Protein AF-A0A6H1ZIR9-F1 (afdb_monomer)

Sequence (64 aa):
MQFFLTFGQDHPLKDCWVEVAASSSSEARAKVFRIFGDKWAFLYSIEYFEPEYYPSGKVGRTLA

Radius of gyration: 10.64 Å; Cα contacts (8 Å, |Δi|>4): 111; chains: 1; bounding box: 24×22×25 Å

Nearest PDB structures (foldseek):
  2qyf-assembly2_D  TM=3.445E-01  e=4.074E+00  Homo sapiens
  6vlw-assembly1_G  TM=3.096E-01  e=6.106E+00  Human immunodeficiency virus 1
  6p8n-assembly1_C  TM=2.248E-01  e=7.475E+00  Human immunodeficiency virus 1
  5if0-assembly2_G  TM=2.403E-01  e=9.152E+00  Homo sapiens

pLDDT: mean 94.96, std 3.05, range [84.88, 98.12]

Secondary structure (DSSP, 8-state):
-EEEEE--TTSTTTTEEEEEE-SSHHHHHHHHHHHHTT----EEETTS--GGG-TTEE-SPPB-

Mean predicted aligned error: 2.41 Å

Solvent-accessible surface area (backbone atoms only — not comparable to full-atom values): 3680 Å² total; per-residue (Å²): 88,60,30,40,38,34,34,35,87,90,40,100,52,34,37,26,34,33,47,30,50,27,90,44,72,69,53,37,50,53,55,48,35,74,76,53,54,80,71,53,60,51,75,30,50,68,93,72,58,65,67,83,77,21,81,72,35,79,49,85,72,69,43,115

Structure (mmCIF, N/CA/C/O backbone):
data_AF-A0A6H1ZIR9-F1
#
_entry.id   AF-A0A6H1ZIR9-F1
#
loop_
_atom_site.group_PDB
_atom_site.id
_atom_site.type_symbol
_atom_site.label_atom_id
_atom_site.label_alt_id
_atom_site.label_comp_id
_atom_site.label_asym_id
_atom_site.label_entity_id
_atom_site.label_seq_id
_atom_site.pdbx_PDB_ins_code
_atom_site.Cartn_x
_atom_site.Cartn_y
_atom_site.Cartn_z
_atom_site.occupancy
_atom_site.B_iso_or_equiv
_atom_site.auth_seq_id
_atom_site.auth_comp_id
_atom_site.auth_asym_id
_atom_site.auth_atom_id
_atom_site.pdbx_PDB_model_num
ATOM 1 N N . MET A 1 1 ? -10.251 5.151 9.389 1.00 90.75 1 MET A N 1
ATOM 2 C CA . MET A 1 1 ? -8.798 5.429 9.319 1.00 90.75 1 MET A CA 1
ATOM 3 C C . MET A 1 1 ? -8.315 5.146 7.906 1.00 90.75 1 MET A C 1
ATOM 5 O O . MET A 1 1 ? -9.001 4.434 7.175 1.00 90.75 1 MET A O 1
ATOM 9 N N . GLN A 1 2 ? -7.182 5.727 7.516 1.00 95.88 2 GLN A N 1
ATOM 10 C CA . GLN A 1 2 ? -6.627 5.596 6.171 1.00 95.88 2 GLN A CA 1
ATOM 11 C C . GLN A 1 2 ? -5.368 4.726 6.209 1.00 95.88 2 GLN A C 1
ATOM 13 O O . GLN A 1 2 ? -4.471 4.968 7.016 1.00 95.88 2 GLN A O 1
ATOM 18 N N . PHE A 1 3 ? -5.323 3.727 5.333 1.00 97.88 3 PHE A N 1
ATOM 19 C CA . PHE A 1 3 ? -4.182 2.845 5.112 1.00 97.88 3 PHE A CA 1
ATOM 20 C C . PHE A 1 3 ? -3.752 2.893 3.645 1.00 97.88 3 PHE A C 1
ATOM 22 O O . PHE A 1 3 ? -4.518 3.326 2.775 1.00 97.88 3 PHE A O 1
ATOM 29 N N . PHE A 1 4 ? -2.532 2.439 3.380 1.00 98.06 4 PHE A N 1
ATOM 30 C CA . PHE A 1 4 ? -1.893 2.517 2.071 1.00 98.06 4 PHE A CA 1
ATOM 31 C C . PHE A 1 4 ? -1.293 1.164 1.714 1.00 98.06 4 PHE A C 1
ATOM 33 O O . PHE A 1 4 ? -0.400 0.666 2.396 1.00 98.06 4 PHE A O 1
ATOM 40 N N . LEU A 1 5 ? -1.830 0.560 0.663 1.00 97.12 5 LEU A N 1
ATOM 41 C CA . LEU A 1 5 ? -1.340 -0.671 0.070 1.00 97.12 5 LEU A CA 1
ATOM 42 C C . LEU A 1 5 ? -0.251 -0.360 -0.952 1.00 97.12 5 LEU A C 1
ATOM 44 O O . LEU A 1 5 ? -0.469 0.484 -1.820 1.00 97.12 5 LEU A O 1
ATOM 48 N N . THR A 1 6 ? 0.846 -1.107 -0.920 1.00 97.25 6 THR A N 1
ATOM 49 C CA . THR A 1 6 ? 1.928 -1.010 -1.908 1.00 97.25 6 THR A CA 1
ATOM 50 C C . THR A 1 6 ? 2.230 -2.374 -2.523 1.00 97.25 6 THR A C 1
ATOM 52 O O . THR A 1 6 ? 1.764 -3.416 -2.045 1.00 97.25 6 THR A O 1
ATOM 55 N N . PHE A 1 7 ? 2.997 -2.381 -3.612 1.00 95.81 7 PHE A N 1
ATOM 56 C CA . PHE A 1 7 ? 3.293 -3.584 -4.388 1.00 95.81 7 PHE A CA 1
ATOM 57 C C . PHE A 1 7 ? 4.779 -3.948 -4.323 1.00 95.81 7 PHE A C 1
ATO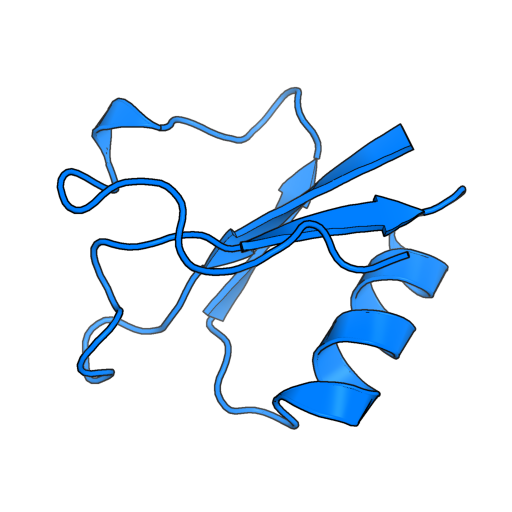M 59 O O . PHE A 1 7 ? 5.631 -3.103 -4.058 1.00 95.81 7 PHE A O 1
ATOM 66 N N . GLY A 1 8 ? 5.087 -5.229 -4.541 1.00 92.06 8 GLY A N 1
ATOM 67 C CA . GLY A 1 8 ? 6.469 -5.713 -4.549 1.00 92.06 8 GLY A CA 1
ATOM 68 C C . GLY A 1 8 ? 7.264 -5.165 -5.733 1.00 92.06 8 GLY A C 1
ATOM 69 O O . GLY A 1 8 ? 6.681 -4.780 -6.744 1.00 92.06 8 GLY A O 1
ATOM 70 N N . GLN A 1 9 ? 8.595 -5.182 -5.631 1.00 91.19 9 GLN A N 1
ATOM 71 C CA . GLN A 1 9 ? 9.504 -4.620 -6.643 1.00 91.19 9 GLN A CA 1
ATOM 72 C C . GLN A 1 9 ? 9.393 -5.285 -8.027 1.00 91.19 9 GLN A C 1
ATOM 74 O O . GLN A 1 9 ? 9.664 -4.643 -9.042 1.00 91.19 9 GLN A O 1
ATOM 79 N N . ASP A 1 10 ? 8.931 -6.534 -8.083 1.00 92.06 10 ASP A N 1
ATOM 80 C CA . ASP A 1 10 ? 8.700 -7.262 -9.338 1.00 92.06 10 ASP A CA 1
ATOM 81 C C . ASP A 1 10 ? 7.300 -7.017 -9.934 1.00 92.06 10 ASP A C 1
ATOM 83 O O . ASP A 1 10 ? 6.990 -7.486 -11.030 1.00 92.06 10 ASP A O 1
ATOM 87 N N . HIS A 1 11 ? 6.425 -6.286 -9.235 1.00 93.25 11 HIS A N 1
ATOM 88 C CA . HIS A 1 11 ? 5.074 -6.003 -9.707 1.00 93.25 11 HIS A CA 1
ATOM 89 C C . HIS A 1 11 ? 5.064 -4.792 -10.663 1.00 93.25 11 HIS A C 1
ATOM 91 O O . HIS A 1 11 ? 5.716 -3.784 -10.383 1.00 93.25 11 HIS A O 1
ATOM 97 N N . PRO A 1 12 ? 4.251 -4.792 -11.740 1.00 94.19 12 PRO A N 1
ATOM 98 C CA . PRO A 1 12 ? 4.136 -3.641 -12.648 1.00 94.19 12 PRO A CA 1
ATOM 99 C C . PRO A 1 12 ? 3.672 -2.335 -11.983 1.00 94.19 12 PRO A C 1
ATOM 101 O O . PRO A 1 12 ? 3.845 -1.263 -12.547 1.00 94.19 12 PRO A O 1
ATOM 104 N N . LEU A 1 13 ? 3.067 -2.431 -10.795 1.00 94.94 13 LEU A N 1
ATOM 105 C CA . LEU A 1 13 ? 2.566 -1.301 -10.000 1.00 94.94 13 LEU A CA 1
ATOM 106 C C . LEU A 1 13 ? 3.453 -0.974 -8.786 1.00 94.94 13 LEU A C 1
ATOM 108 O O . LEU A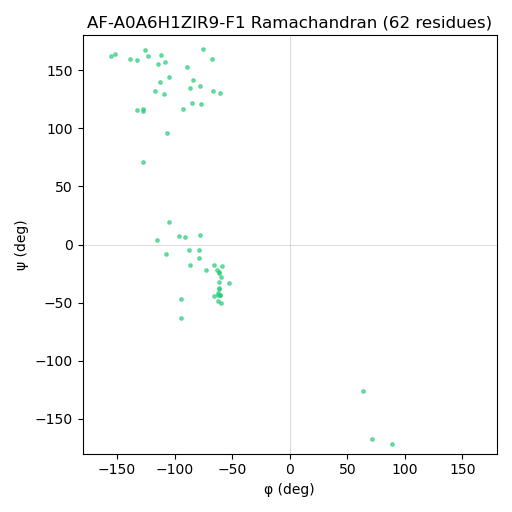 1 13 ? 2.967 -0.368 -7.839 1.00 94.94 13 LEU A O 1
ATOM 112 N N . LYS A 1 14 ? 4.720 -1.407 -8.773 1.00 95.25 14 LYS A N 1
ATOM 113 C CA . LYS A 1 14 ? 5.657 -1.198 -7.650 1.00 95.25 14 LYS A CA 1
ATOM 114 C C . LYS A 1 14 ? 5.787 0.260 -7.197 1.00 95.25 14 LYS A C 1
ATOM 116 O O . LYS A 1 14 ? 5.931 0.512 -6.010 1.00 95.25 14 LYS A O 1
ATOM 121 N N . ASP A 1 15 ? 5.665 1.198 -8.134 1.00 97.06 15 ASP A N 1
ATOM 122 C CA . ASP A 1 15 ? 5.788 2.638 -7.889 1.00 97.06 15 ASP A CA 1
ATOM 123 C C . ASP A 1 15 ? 4.441 3.302 -7.557 1.00 97.06 15 ASP A C 1
ATOM 125 O O . ASP A 1 15 ? 4.361 4.527 -7.491 1.00 97.06 15 ASP A O 1
ATOM 129 N N . CYS A 1 16 ? 3.373 2.515 -7.391 1.00 97.19 16 CYS A N 1
ATOM 130 C CA . CYS A 1 16 ? 2.029 2.990 -7.079 1.00 97.19 16 CYS A CA 1
ATOM 131 C C . CYS A 1 16 ? 1.605 2.586 -5.661 1.00 97.19 16 CYS A C 1
ATOM 133 O O . CYS A 1 16 ? 2.107 1.616 -5.088 1.00 97.19 16 CYS A O 1
ATOM 135 N N . TRP A 1 17 ? 0.564 3.247 -5.149 1.00 97.88 17 TRP A N 1
ATOM 136 C CA . TRP A 1 17 ? -0.159 2.797 -3.957 1.00 97.88 17 TRP A CA 1
ATOM 137 C C . TRP A 1 17 ? -1.677 2.811 -4.146 1.00 97.88 17 TRP A C 1
ATOM 139 O O . TRP A 1 17 ? -2.218 3.534 -4.986 1.00 97.88 17 TRP A O 1
ATOM 149 N N . VAL A 1 18 ? -2.382 2.040 -3.318 1.00 97.44 18 VAL A N 1
ATOM 150 C CA . VAL A 1 18 ? -3.848 2.075 -3.210 1.00 97.44 18 VAL A CA 1
ATOM 151 C C . VAL A 1 18 ? -4.239 2.523 -1.811 1.00 97.44 18 VAL A C 1
ATOM 153 O O . VAL A 1 18 ? -3.747 2.015 -0.809 1.00 97.44 18 VAL A O 1
ATOM 156 N N . GLU A 1 19 ? -5.163 3.469 -1.735 1.00 98.12 19 GLU A N 1
ATOM 157 C CA . GLU A 1 19 ? -5.756 3.889 -0.472 1.00 98.12 19 GLU A CA 1
ATOM 158 C C . GLU A 1 19 ? -6.813 2.890 0.013 1.00 98.12 19 GLU A C 1
ATOM 160 O O . GLU A 1 19 ? -7.680 2.460 -0.748 1.00 98.12 19 GLU A O 1
ATOM 165 N N . VAL A 1 20 ? -6.792 2.581 1.307 1.00 97.81 20 VAL A N 1
ATOM 166 C CA . VAL A 1 20 ? -7.723 1.667 1.972 1.00 97.81 20 VAL A CA 1
ATOM 167 C C . VAL A 1 20 ? -8.334 2.351 3.192 1.00 97.81 20 VAL A C 1
ATOM 169 O O . VAL A 1 20 ? -7.640 2.662 4.159 1.00 97.81 20 VAL A O 1
ATOM 172 N N . ALA A 1 21 ? -9.643 2.576 3.164 1.00 97.38 21 ALA A N 1
ATOM 173 C CA . ALA A 1 21 ? -10.404 3.049 4.307 1.00 97.38 21 ALA A CA 1
ATOM 174 C C . ALA A 1 21 ? -10.803 1.856 5.188 1.00 97.38 21 ALA A C 1
ATOM 176 O O . ALA A 1 21 ? -11.459 0.915 4.739 1.00 97.38 21 ALA A O 1
ATOM 177 N N . ALA A 1 22 ? -10.403 1.877 6.457 1.00 96.56 22 ALA A N 1
ATOM 178 C CA . ALA A 1 22 ? -10.744 0.837 7.426 1.00 96.56 22 ALA A CA 1
ATOM 179 C C . ALA A 1 22 ? -10.703 1.376 8.859 1.00 96.56 22 ALA A C 1
ATOM 181 O O . ALA A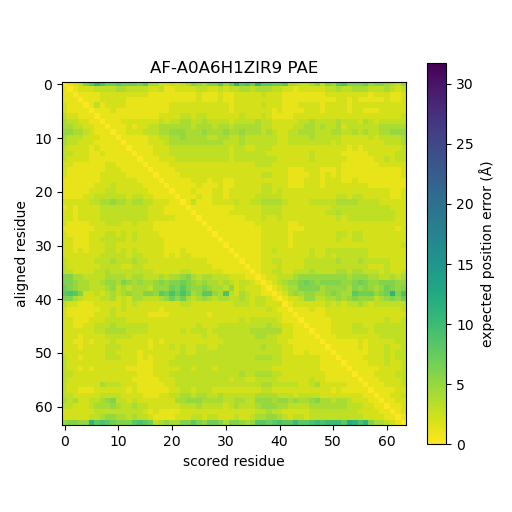 1 22 ? -10.098 2.416 9.128 1.00 96.56 22 ALA A O 1
ATOM 182 N N . SER A 1 23 ? -11.324 0.668 9.793 1.00 96.19 23 SER A N 1
ATOM 183 C CA . SER A 1 23 ? -11.331 1.022 11.218 1.00 96.19 23 SER A CA 1
ATOM 184 C C . SER A 1 23 ? -10.117 0.469 11.967 1.00 96.19 23 SER A C 1
ATOM 186 O O . SER A 1 23 ? -9.812 0.930 13.059 1.00 96.19 23 SER A O 1
ATOM 188 N N . SER A 1 24 ? -9.417 -0.516 11.394 1.00 96.00 24 SER A N 1
ATOM 189 C CA . SER A 1 24 ? -8.219 -1.131 11.974 1.00 96.00 24 SER A CA 1
ATOM 190 C C . SER A 1 24 ? -7.282 -1.683 10.896 1.00 96.00 24 SER A C 1
ATOM 192 O O . SER A 1 24 ? -7.695 -1.913 9.756 1.00 96.00 24 SER A O 1
ATOM 194 N N . SER A 1 25 ? -6.030 -1.954 11.270 1.00 95.00 25 SER A N 1
ATOM 195 C CA . SER A 1 25 ? -5.045 -2.597 10.390 1.00 95.00 25 SER A CA 1
ATOM 196 C C . SER A 1 25 ? -5.476 -4.005 9.962 1.00 95.00 25 SER A C 1
ATOM 198 O O . SER A 1 25 ? -5.309 -4.367 8.798 1.00 95.00 25 SER A O 1
ATOM 200 N N . SER A 1 26 ? -6.094 -4.780 10.862 1.00 96.25 26 SER A N 1
ATOM 201 C CA . SER A 1 26 ? -6.649 -6.104 10.543 1.00 96.25 26 SER A CA 1
ATOM 202 C C . SER A 1 26 ? -7.758 -6.032 9.495 1.00 96.25 26 SER A C 1
ATOM 204 O O . SER A 1 26 ? -7.769 -6.829 8.558 1.00 96.25 26 SER A O 1
ATOM 206 N N . GLU A 1 27 ? -8.668 -5.061 9.611 1.00 97.00 27 GLU A N 1
ATOM 207 C CA . GLU A 1 27 ? -9.733 -4.861 8.623 1.00 97.00 27 GLU A CA 1
ATOM 208 C C . GLU A 1 27 ? -9.157 -4.437 7.263 1.00 97.00 27 GLU A C 1
ATOM 210 O O . GLU A 1 27 ? -9.535 -4.994 6.232 1.00 97.00 27 GLU A O 1
ATOM 215 N N . ALA A 1 28 ? -8.197 -3.506 7.250 1.00 96.38 28 ALA A N 1
ATOM 216 C CA . ALA A 1 28 ? -7.524 -3.091 6.022 1.00 96.38 28 ALA A CA 1
ATOM 217 C C . ALA A 1 28 ? -6.798 -4.266 5.344 1.00 96.38 28 ALA A C 1
ATOM 219 O O . ALA A 1 28 ? -6.949 -4.467 4.137 1.00 96.38 28 ALA A O 1
ATOM 220 N N . ARG A 1 29 ? -6.089 -5.104 6.114 1.00 95.31 29 ARG A N 1
ATOM 221 C CA . ARG A 1 29 ? -5.433 -6.317 5.602 1.00 95.31 29 ARG A CA 1
ATOM 222 C C . ARG A 1 29 ? -6.440 -7.291 4.995 1.00 95.31 29 ARG A C 1
ATOM 224 O O . ARG A 1 29 ? -6.193 -7.813 3.911 1.00 95.31 29 ARG A O 1
ATOM 231 N N . ALA A 1 30 ? -7.578 -7.512 5.655 1.00 95.44 30 ALA A N 1
ATOM 232 C CA . ALA A 1 30 ? -8.632 -8.383 5.139 1.00 95.44 30 ALA A CA 1
ATOM 233 C C . ALA A 1 30 ? -9.217 -7.862 3.811 1.00 95.44 30 ALA A C 1
ATOM 235 O O . ALA A 1 30 ? -9.401 -8.644 2.875 1.00 95.44 30 ALA A O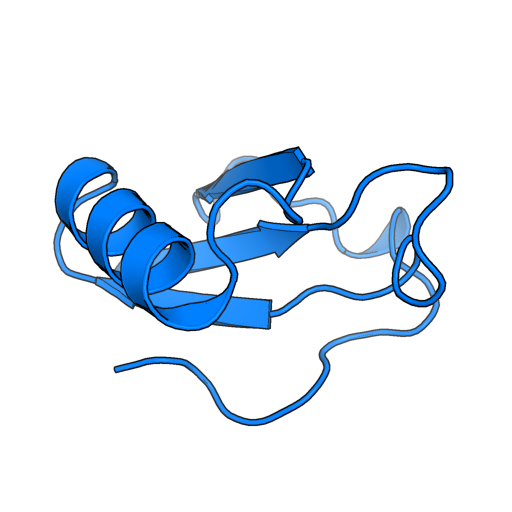 1
ATOM 236 N N . LYS A 1 31 ? -9.452 -6.545 3.694 1.00 95.50 31 LYS A N 1
ATOM 237 C CA . LYS A 1 31 ? -9.929 -5.905 2.451 1.00 95.50 31 LYS A CA 1
ATOM 238 C C . LYS A 1 31 ? -8.937 -6.066 1.304 1.00 95.50 31 LYS A C 1
ATOM 240 O O . LYS A 1 31 ? -9.323 -6.486 0.215 1.00 95.50 31 LYS A O 1
ATOM 245 N N . VAL A 1 32 ? -7.663 -5.776 1.561 1.00 94.81 32 VAL A N 1
ATOM 246 C CA . VAL A 1 32 ? -6.582 -5.930 0.580 1.00 94.81 32 VAL A CA 1
ATOM 247 C C . VAL A 1 32 ? -6.466 -7.377 0.117 1.00 94.81 32 VAL A C 1
ATOM 249 O O . VAL A 1 32 ? -6.483 -7.632 -1.085 1.00 94.81 32 VAL A O 1
ATOM 252 N N . PHE A 1 33 ? -6.407 -8.327 1.054 1.00 93.94 33 PHE A N 1
ATOM 253 C CA . PHE A 1 33 ? -6.243 -9.744 0.737 1.00 93.94 33 PHE A CA 1
ATOM 254 C C . PHE A 1 33 ? -7.411 -10.285 -0.096 1.00 93.94 33 PHE A C 1
ATOM 256 O O . PHE A 1 33 ? -7.207 -11.048 -1.034 1.00 93.94 33 PHE A O 1
ATOM 263 N N . ARG A 1 34 ? -8.643 -9.841 0.180 1.00 93.94 34 ARG A N 1
ATOM 264 C CA . ARG A 1 34 ? -9.824 -10.226 -0.606 1.00 93.94 34 ARG A CA 1
ATOM 265 C C . ARG A 1 34 ? -9.740 -9.788 -2.075 1.00 93.94 34 ARG A C 1
ATOM 267 O O . ARG A 1 34 ? -10.311 -10.461 -2.927 1.00 93.94 34 ARG A O 1
ATOM 274 N N . ILE A 1 35 ? -9.090 -8.661 -2.369 1.00 92.56 35 ILE A N 1
ATOM 275 C CA . ILE A 1 35 ? -9.034 -8.081 -3.723 1.00 92.56 35 ILE A CA 1
ATOM 276 C C . ILE A 1 35 ? -7.773 -8.522 -4.467 1.00 92.56 35 ILE A C 1
ATOM 278 O O . ILE A 1 35 ? -7.844 -8.922 -5.627 1.00 92.56 35 ILE A O 1
ATOM 282 N N . PHE A 1 36 ? -6.620 -8.442 -3.806 1.00 90.62 36 PHE A N 1
ATOM 283 C CA . PHE A 1 36 ? -5.311 -8.643 -4.426 1.00 90.62 36 PHE A CA 1
ATOM 284 C C . PHE A 1 36 ? -4.648 -9.969 -4.037 1.00 90.62 36 PHE A C 1
ATOM 286 O O . PHE A 1 36 ? -3.626 -10.321 -4.621 1.00 90.62 36 PHE A O 1
ATOM 293 N N . GLY A 1 37 ? -5.207 -10.724 -3.087 1.00 89.44 37 GLY A N 1
ATOM 294 C CA . GLY A 1 37 ? -4.597 -11.954 -2.584 1.00 89.44 37 GLY A CA 1
ATOM 295 C C . GLY A 1 37 ? -3.264 -11.675 -1.896 1.00 89.44 37 GLY A C 1
ATOM 296 O O . GLY A 1 37 ? -3.181 -10.841 -0.996 1.00 89.44 37 GLY A O 1
ATOM 297 N N . ASP A 1 38 ? -2.222 -12.364 -2.341 1.00 84.88 38 ASP A N 1
ATOM 298 C CA . ASP A 1 38 ? -0.824 -12.231 -1.923 1.00 84.88 38 ASP A CA 1
ATOM 299 C C . ASP A 1 38 ? 0.007 -11.320 -2.849 1.00 84.88 38 ASP A C 1
ATOM 301 O O . ASP A 1 38 ? 1.212 -11.189 -2.669 1.00 84.88 38 ASP A O 1
ATOM 305 N N . LYS A 1 39 ? -0.622 -10.641 -3.820 1.00 84.94 39 LYS A N 1
ATOM 306 C CA . LYS A 1 39 ? 0.066 -9.808 -4.832 1.00 84.94 39 LYS A CA 1
ATOM 307 C C . LYS A 1 39 ? 0.522 -8.433 -4.330 1.00 84.94 39 LYS A C 1
ATOM 309 O O . LYS A 1 39 ? 0.936 -7.590 -5.124 1.00 84.94 39 LYS A O 1
ATOM 314 N N . TRP A 1 40 ? 0.411 -8.178 -3.034 1.00 88.75 40 TRP A N 1
ATOM 315 C CA . TRP A 1 40 ? 0.811 -6.927 -2.402 1.00 88.75 40 TRP A CA 1
ATOM 316 C C . TRP A 1 40 ? 2.064 -7.113 -1.554 1.00 88.75 40 TRP A C 1
ATOM 318 O O . TRP A 1 40 ? 2.355 -8.220 -1.114 1.00 88.75 40 TRP A O 1
ATOM 328 N N . ALA A 1 41 ? 2.797 -6.026 -1.317 1.00 90.94 41 ALA A N 1
ATOM 329 C CA . ALA A 1 41 ? 3.996 -6.058 -0.485 1.00 90.94 41 ALA A CA 1
ATOM 330 C C . ALA A 1 41 ? 3.685 -5.679 0.960 1.00 90.94 41 ALA A C 1
ATOM 332 O O . ALA A 1 41 ? 3.849 -6.488 1.871 1.00 90.94 41 ALA A O 1
ATOM 333 N N . PHE A 1 42 ? 3.232 -4.444 1.167 1.00 94.69 42 PHE A N 1
ATOM 334 C CA . PHE A 1 42 ? 3.033 -3.891 2.497 1.00 94.69 42 PHE A CA 1
ATOM 335 C C . PHE A 1 42 ? 1.752 -3.074 2.595 1.00 94.69 42 PHE A C 1
ATOM 337 O O . PHE A 1 42 ? 1.167 -2.633 1.605 1.00 94.69 42 PHE A O 1
ATOM 344 N N . LEU A 1 43 ? 1.312 -2.918 3.840 1.00 96.38 43 LEU A N 1
ATOM 345 C CA . LEU A 1 43 ? 0.180 -2.102 4.226 1.00 96.38 43 LEU A CA 1
ATOM 346 C C . LEU A 1 43 ? 0.649 -1.155 5.325 1.00 96.38 43 LEU A C 1
ATOM 348 O O . LEU A 1 43 ? 1.025 -1.605 6.407 1.00 96.38 43 LEU A O 1
ATOM 352 N N . TYR A 1 44 ? 0.606 0.139 5.040 1.00 97.25 44 TYR A N 1
ATOM 353 C CA . TYR A 1 44 ? 1.056 1.190 5.945 1.00 97.25 44 TYR A CA 1
ATOM 354 C C . TYR A 1 44 ? -0.141 1.908 6.561 1.00 97.25 44 TYR A C 1
ATOM 356 O O . TYR A 1 44 ? -1.162 2.110 5.894 1.00 97.25 44 TYR A O 1
ATOM 364 N N . SER A 1 45 ? -0.026 2.311 7.827 1.00 96.50 45 SER A N 1
ATOM 365 C CA . SER A 1 45 ? -0.864 3.388 8.357 1.00 96.50 45 SER A CA 1
ATOM 366 C C . SER A 1 45 ? -0.360 4.733 7.830 1.00 96.5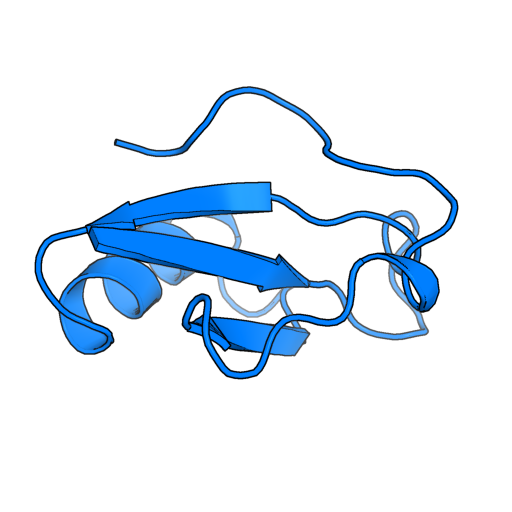0 45 SER A C 1
ATOM 368 O O . SER A 1 45 ? 0.731 4.831 7.265 1.00 96.50 45 SER A O 1
ATOM 370 N N . ILE A 1 46 ? -1.158 5.780 8.023 1.00 95.44 46 ILE A N 1
ATOM 371 C CA . ILE A 1 46 ? -0.800 7.134 7.598 1.00 95.44 46 ILE A CA 1
ATOM 372 C C . ILE A 1 46 ? 0.489 7.660 8.243 1.00 95.44 46 ILE A C 1
ATOM 374 O O . ILE A 1 46 ? 1.170 8.459 7.616 1.00 95.44 46 ILE A O 1
ATOM 378 N N . GLU A 1 47 ? 0.857 7.200 9.446 1.00 95.75 47 GLU A N 1
ATOM 379 C CA . GLU A 1 47 ? 2.083 7.665 10.113 1.00 95.75 47 GLU A CA 1
ATOM 380 C C . GLU A 1 47 ? 3.371 7.129 9.470 1.00 95.75 47 GLU A C 1
ATOM 382 O O . GLU A 1 47 ? 4.426 7.727 9.654 1.00 95.75 47 GLU A O 1
ATOM 387 N N . TYR A 1 48 ? 3.294 6.014 8.735 1.00 96.38 48 TYR A N 1
ATOM 388 C CA . TYR A 1 48 ? 4.458 5.321 8.165 1.00 96.38 48 TYR A CA 1
ATOM 389 C C . TYR A 1 48 ? 4.475 5.320 6.634 1.00 96.38 48 TYR A C 1
ATOM 391 O O . TYR A 1 48 ? 5.317 4.658 6.029 1.00 96.38 48 TYR A O 1
ATOM 399 N N . PHE A 1 49 ? 3.514 5.985 5.992 1.00 97.50 49 PHE A N 1
ATOM 400 C CA . PHE A 1 49 ? 3.441 6.025 4.539 1.00 97.50 49 PHE A CA 1
ATOM 401 C C . PHE A 1 49 ? 4.180 7.245 3.988 1.00 97.50 49 PHE A C 1
ATOM 403 O O . PHE A 1 49 ? 3.772 8.383 4.208 1.00 97.50 49 PHE A O 1
ATOM 410 N N . GLU A 1 50 ? 5.237 6.987 3.223 1.00 97.06 50 GLU A N 1
ATOM 411 C CA . GLU A 1 50 ? 6.060 8.004 2.568 1.00 97.06 50 GLU A CA 1
ATOM 412 C C . GLU A 1 50 ? 5.758 7.999 1.054 1.00 97.06 50 GLU A C 1
ATOM 414 O O . GLU A 1 50 ? 6.295 7.163 0.322 1.00 97.06 50 GLU A O 1
ATOM 419 N N . PRO A 1 51 ? 4.866 8.882 0.552 1.00 96.25 51 PRO A N 1
ATOM 420 C CA . PRO A 1 51 ? 4.430 8.870 -0.851 1.00 96.25 51 PRO A CA 1
ATOM 421 C C . PRO A 1 51 ? 5.561 9.154 -1.849 1.00 96.25 51 PRO A C 1
ATOM 423 O O . PRO A 1 51 ? 5.459 8.775 -3.013 1.00 96.25 51 PRO A O 1
ATOM 426 N N . GLU A 1 52 ? 6.645 9.790 -1.407 1.00 97.19 52 GLU A N 1
ATOM 427 C CA . GLU A 1 52 ? 7.839 10.066 -2.214 1.00 97.19 52 GLU A CA 1
ATOM 428 C C . GLU A 1 5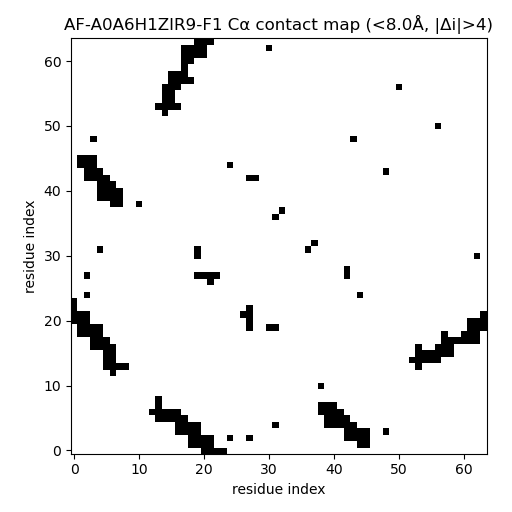2 ? 8.552 8.804 -2.725 1.00 97.19 52 GLU A C 1
ATOM 430 O O . GLU A 1 52 ? 9.189 8.855 -3.777 1.00 97.19 52 GLU A O 1
ATOM 435 N N . TYR A 1 53 ? 8.381 7.655 -2.059 1.00 95.88 53 TYR A N 1
ATOM 436 C CA . TYR A 1 53 ? 8.904 6.368 -2.536 1.00 95.88 53 TYR A CA 1
ATOM 437 C C . TYR A 1 53 ? 8.061 5.723 -3.642 1.00 95.88 53 TYR A C 1
ATOM 439 O O . TYR A 1 53 ? 8.457 4.693 -4.185 1.00 95.88 53 TYR A O 1
ATOM 447 N N . TYR A 1 54 ? 6.916 6.312 -3.993 1.00 96.69 54 TYR A N 1
ATOM 448 C CA . TYR A 1 54 ? 5.965 5.754 -4.954 1.00 96.69 54 TYR A CA 1
ATOM 449 C C . TYR A 1 54 ? 5.636 6.791 -6.040 1.00 96.69 54 TYR A C 1
ATOM 451 O O . TYR A 1 54 ? 4.534 7.341 -6.086 1.00 96.69 54 TYR A O 1
ATOM 459 N N . PRO A 1 55 ? 6.585 7.098 -6.941 1.00 97.62 55 PRO A N 1
ATOM 46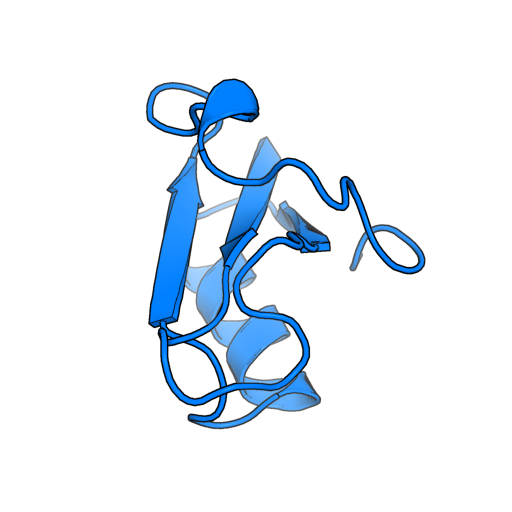0 C CA . PRO A 1 55 ? 6.479 8.240 -7.851 1.00 97.62 55 PRO A CA 1
ATOM 461 C C . PRO A 1 55 ? 5.346 8.135 -8.883 1.00 97.62 55 PRO A C 1
ATOM 463 O O . PRO A 1 55 ? 4.955 9.153 -9.452 1.00 97.62 55 PRO A O 1
ATOM 466 N N . SER A 1 56 ? 4.790 6.941 -9.12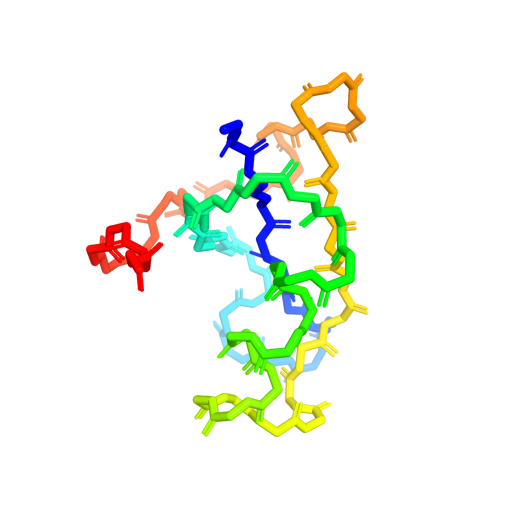9 1.00 97.62 56 SER A N 1
ATOM 467 C CA . SER A 1 56 ? 3.641 6.776 -10.036 1.00 97.62 56 SER A CA 1
ATOM 468 C C . SER A 1 56 ? 2.308 7.163 -9.394 1.00 97.62 56 SER A C 1
ATOM 470 O O . SER A 1 56 ? 1.310 7.327 -10.098 1.00 97.62 56 SER A O 1
ATOM 472 N N . GLY A 1 57 ? 2.281 7.364 -8.076 1.00 97.88 57 GLY A N 1
ATOM 473 C CA . GLY A 1 57 ? 1.133 7.947 -7.405 1.00 97.88 57 GLY A CA 1
ATOM 474 C C . GLY A 1 57 ? 0.073 6.945 -6.944 1.00 97.88 57 GLY A C 1
ATOM 475 O O . GLY A 1 57 ? 0.209 5.718 -7.012 1.00 97.88 57 GLY A O 1
ATOM 476 N N . LYS A 1 58 ? -1.046 7.507 -6.484 1.00 97.44 58 LYS A N 1
ATOM 477 C CA . LYS A 1 58 ? -2.259 6.761 -6.148 1.00 97.44 58 LYS A CA 1
ATOM 478 C C . LYS A 1 58 ? -2.872 6.152 -7.407 1.00 97.44 58 LYS A C 1
ATOM 480 O O . LYS A 1 58 ? -3.149 6.867 -8.370 1.00 97.44 58 LYS A O 1
ATOM 485 N N . VAL A 1 59 ? -3.214 4.868 -7.349 1.00 96.12 59 VAL A N 1
ATOM 486 C CA . VAL A 1 59 ? -3.971 4.181 -8.401 1.00 96.12 59 VAL A CA 1
ATOM 487 C C . VAL A 1 59 ? -5.362 3.767 -7.923 1.00 96.12 59 VAL A C 1
ATOM 489 O O . VAL A 1 59 ? -5.557 3.280 -6.811 1.00 96.12 59 VAL A O 1
ATOM 492 N N . GLY A 1 60 ? -6.346 3.936 -8.807 1.00 93.62 60 GLY A N 1
ATOM 493 C CA . GLY A 1 60 ? -7.716 3.493 -8.579 1.00 93.62 60 GLY A CA 1
ATOM 494 C C . GLY A 1 60 ? -8.482 4.315 -7.539 1.00 93.62 60 GLY A C 1
ATOM 495 O O . GLY A 1 60 ? -8.104 5.421 -7.150 1.00 93.62 60 GLY A O 1
ATOM 496 N N .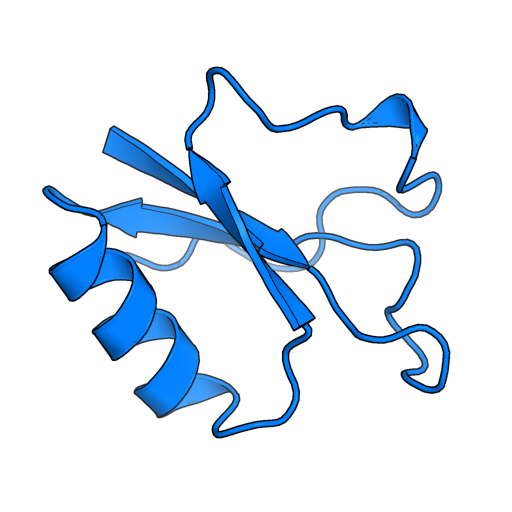 ARG A 1 61 ? -9.628 3.770 -7.124 1.00 94.69 61 ARG A N 1
ATOM 497 C CA . ARG A 1 61 ? -10.476 4.357 -6.080 1.00 94.69 61 ARG A CA 1
ATOM 498 C C . ARG A 1 61 ? -10.053 3.830 -4.711 1.00 94.69 61 ARG A C 1
ATOM 500 O O . ARG A 1 61 ? -9.564 2.710 -4.606 1.00 94.69 61 ARG A O 1
ATOM 507 N N . THR A 1 62 ? -10.298 4.622 -3.671 1.00 96.12 62 THR A N 1
ATOM 508 C CA . THR A 1 62 ? -10.101 4.196 -2.282 1.00 96.12 62 THR A CA 1
ATOM 509 C C . THR A 1 62 ? -10.996 2.997 -1.973 1.00 96.12 62 THR A C 1
ATOM 511 O O . THR A 1 62 ? -12.193 3.018 -2.269 1.00 96.12 62 THR A O 1
ATOM 514 N N . LEU A 1 63 ? -10.413 1.948 -1.397 1.00 93.81 63 LEU A N 1
ATOM 515 C CA . LEU A 1 63 ? -11.131 0.739 -1.008 1.00 93.81 63 LEU A CA 1
ATOM 516 C C . LEU A 1 63 ? -11.900 0.995 0.289 1.00 93.81 63 LEU A C 1
ATOM 518 O O . LEU A 1 63 ? -11.284 1.353 1.291 1.00 93.81 63 LEU A O 1
ATOM 522 N N . ALA A 1 64 ? -13.222 0.825 0.257 1.00 86.56 64 ALA A N 1
ATOM 523 C CA . ALA A 1 64 ? -14.126 1.043 1.389 1.00 86.56 64 ALA A CA 1
ATOM 524 C C . ALA A 1 64 ? -14.553 -0.258 2.071 1.00 86.56 64 ALA A C 1
ATOM 526 O O . ALA A 1 64 ? -14.488 -1.341 1.447 1.00 86.56 64 ALA A O 1
#

Organism: NCBI:txid1070528

Foldseek 3Di:
DKKKWAFDPPDPQNLEIAIEDDPDPVRSVVQCCVPCNPRTDDMGDPVPDDNVSRVVYYDDDYHD